Protein AF-A0A4Q9B9I7-F1 (afdb_monomer_lite)

pLDDT: mean 71.11, std 17.56, range [38.84, 93.38]

Sequence (62 aa):
MVKITETIDNHPQKGSQPKTKIVTKYVCPMDGTTADTKGECPKCGMDMKEMNEQKMEENHKH

Structure (mmCIF, N/CA/C/O backbone):
data_AF-A0A4Q9B9I7-F1
#
_entry.id   AF-A0A4Q9B9I7-F1
#
loop_
_atom_site.group_PDB
_atom_site.id
_atom_site.type_symbol
_atom_site.label_atom_id
_atom_site.label_alt_id
_atom_site.label_comp_id
_atom_site.label_asym_id
_atom_site.label_entity_id
_atom_site.label_seq_id
_atom_site.pdbx_PDB_ins_code
_atom_site.Cartn_x
_atom_site.Cartn_y
_atom_site.Cartn_z
_atom_site.occupancy
_atom_site.B_iso_or_equiv
_atom_site.auth_seq_id
_atom_site.auth_comp_id
_atom_site.auth_asym_id
_atom_site.auth_atom_id
_atom_site.pdbx_PDB_model_num
ATOM 1 N N . MET A 1 1 ? -33.065 35.421 -46.794 1.00 51.34 1 MET A N 1
ATOM 2 C CA . MET A 1 1 ? -33.327 34.388 -47.824 1.00 51.34 1 MET A CA 1
ATOM 3 C C . MET A 1 1 ? -31.972 34.158 -48.480 1.00 51.34 1 MET A C 1
ATOM 5 O O . MET A 1 1 ? -31.493 35.087 -49.097 1.00 51.34 1 MET A O 1
ATOM 9 N N . VAL A 1 2 ? -31.157 33.164 -48.142 1.00 38.84 2 VAL A N 1
ATOM 10 C CA . VAL A 1 2 ? -31.235 31.706 -48.345 1.00 38.84 2 VAL A CA 1
ATOM 11 C C . VAL A 1 2 ? -30.299 31.130 -47.252 1.00 38.84 2 VAL A C 1
ATOM 13 O O . VAL A 1 2 ? -29.205 31.650 -47.096 1.00 38.84 2 VAL A O 1
ATOM 16 N N . LYS A 1 3 ? -30.795 30.371 -46.264 1.00 52.31 3 LYS A N 1
ATOM 17 C CA . LYS A 1 3 ? -30.847 28.892 -46.235 1.00 52.31 3 LYS A CA 1
ATOM 18 C C . LYS A 1 3 ? -29.432 28.283 -46.114 1.00 52.31 3 LYS A C 1
ATOM 20 O O . LYS A 1 3 ? -28.551 28.722 -46.834 1.00 52.31 3 LYS A O 1
ATOM 25 N N . ILE A 1 4 ? -29.327 27.204 -45.324 1.00 54.41 4 ILE A N 1
ATOM 26 C CA . ILE A 1 4 ? -28.294 26.141 -45.381 1.00 54.41 4 ILE A CA 1
ATOM 27 C C . ILE A 1 4 ? -27.171 26.355 -44.340 1.00 54.41 4 ILE A C 1
ATOM 29 O O . ILE A 1 4 ? -26.413 27.307 -44.433 1.00 54.41 4 ILE A O 1
ATOM 33 N N . THR A 1 5 ? -27.258 25.669 -43.190 1.00 54.00 5 THR A N 1
ATOM 34 C CA . THR A 1 5 ? -26.511 24.419 -42.884 1.00 54.00 5 THR A CA 1
ATOM 35 C C . THR A 1 5 ? -25.105 24.794 -42.428 1.00 54.00 5 THR A C 1
ATOM 37 O O . THR A 1 5 ? -24.389 25.448 -43.157 1.00 54.00 5 THR A O 1
ATOM 40 N N . GLU A 1 6 ? -24.735 24.557 -41.177 1.00 51.88 6 GLU A N 1
ATOM 41 C CA . GLU A 1 6 ? -23.949 23.365 -40.866 1.00 51.88 6 GLU A CA 1
ATOM 42 C C . GLU A 1 6 ? -24.290 22.836 -39.469 1.00 51.88 6 GLU A C 1
ATOM 44 O O . GLU A 1 6 ? -23.713 23.199 -38.447 1.00 51.88 6 GLU A O 1
ATOM 49 N N . THR A 1 7 ? -25.244 21.908 -39.441 1.00 54.22 7 THR A N 1
ATOM 50 C CA . THR A 1 7 ? -25.123 20.713 -38.605 1.00 54.22 7 THR A CA 1
ATOM 51 C C . THR A 1 7 ? -23.766 20.077 -38.902 1.00 54.22 7 THR A C 1
ATOM 53 O O . THR A 1 7 ? -23.642 19.371 -39.898 1.00 54.22 7 THR A O 1
ATOM 56 N N . ILE A 1 8 ? -22.759 20.349 -38.072 1.00 57.59 8 ILE A N 1
ATOM 57 C CA . ILE A 1 8 ? -21.588 19.477 -37.974 1.00 57.59 8 ILE A CA 1
ATOM 58 C C . ILE A 1 8 ? -21.963 18.379 -36.987 1.00 57.59 8 ILE A C 1
ATOM 60 O O . ILE A 1 8 ? -22.046 18.585 -35.778 1.00 57.59 8 ILE A O 1
ATOM 64 N N . ASP A 1 9 ? -22.331 17.260 -37.596 1.00 47.47 9 ASP A N 1
ATOM 65 C CA . ASP A 1 9 ? -22.182 15.887 -37.150 1.00 47.47 9 ASP A CA 1
ATOM 66 C C . ASP A 1 9 ? -22.231 15.601 -35.647 1.00 47.47 9 ASP A C 1
ATOM 68 O O . ASP A 1 9 ? -21.277 15.736 -34.885 1.00 47.47 9 ASP A O 1
ATOM 72 N N . ASN A 1 10 ? -23.398 15.080 -35.262 1.00 54.41 10 ASN A N 1
ATOM 73 C CA . ASN A 1 10 ? -23.530 13.712 -34.765 1.00 54.41 10 ASN A CA 1
ATOM 74 C C . ASN A 1 10 ? -22.232 13.117 -34.193 1.00 54.41 10 ASN A C 1
ATOM 76 O O . ASN A 1 10 ? -21.429 12.537 -34.914 1.00 54.41 10 ASN A O 1
ATOM 80 N N . HIS A 1 11 ? -22.048 13.282 -32.887 1.00 54.44 11 HIS A N 1
ATOM 81 C CA . HIS A 1 11 ? -22.008 12.182 -31.923 1.00 54.44 11 HIS A CA 1
ATOM 82 C C . HIS A 1 11 ? -21.893 12.797 -30.519 1.00 54.44 11 HIS A C 1
ATOM 84 O O . HIS A 1 11 ? -20.794 13.169 -30.106 1.00 54.44 11 HIS A O 1
ATOM 90 N N . PRO A 1 12 ? -22.959 12.849 -29.697 1.00 50.72 12 PRO A N 1
ATOM 91 C CA . PRO A 1 12 ? -22.747 12.793 -28.264 1.00 50.72 12 PRO A CA 1
ATOM 92 C C . PRO A 1 12 ? -22.298 11.357 -27.979 1.00 50.72 12 PRO A C 1
ATOM 94 O O . PRO A 1 12 ? -23.115 10.490 -27.663 1.00 50.72 12 PRO A O 1
ATOM 97 N N . GLN A 1 13 ? -21.004 11.067 -28.155 1.00 60.31 13 GLN A N 1
ATOM 98 C CA . GLN A 1 13 ? -20.428 9.874 -27.553 1.00 60.31 13 GLN A CA 1
ATOM 99 C C . GLN A 1 13 ? -20.627 10.045 -26.054 1.00 60.31 13 GLN A C 1
ATOM 101 O O . GLN A 1 13 ? -19.941 10.830 -25.399 1.00 60.31 13 GLN A O 1
ATOM 106 N N . LYS A 1 14 ? -21.684 9.383 -25.563 1.00 51.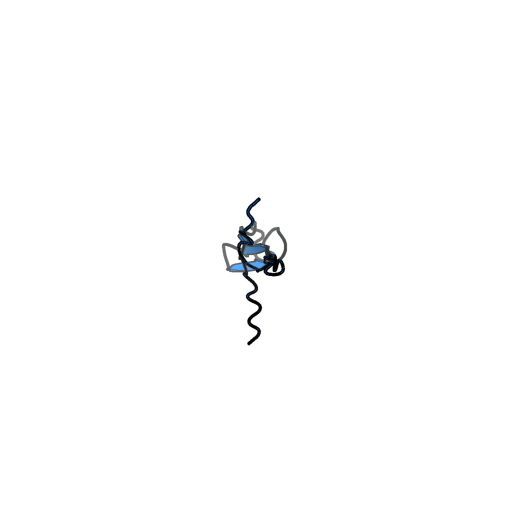81 14 LYS A N 1
ATOM 107 C CA . LYS A 1 14 ? -22.032 9.207 -24.159 1.00 51.81 14 LYS A CA 1
ATOM 108 C C . LYS A 1 14 ? -20.747 9.196 -23.357 1.00 51.81 14 LYS A C 1
ATOM 110 O O . LYS A 1 14 ? -19.930 8.296 -23.548 1.00 51.81 14 LYS A O 1
ATOM 115 N N . GLY A 1 15 ? -20.605 10.206 -22.502 1.00 52.81 15 GLY A N 1
ATOM 116 C CA . GLY A 1 15 ? -19.471 10.390 -21.617 1.00 52.81 15 GLY A CA 1
ATOM 117 C C . GLY A 1 15 ? -19.191 9.116 -20.837 1.00 52.81 15 GLY A C 1
ATOM 118 O O . GLY A 1 15 ? -19.737 8.890 -19.761 1.00 52.81 15 GLY A O 1
ATOM 119 N N . SER A 1 16 ? -18.317 8.286 -21.388 1.00 56.34 16 SER A N 1
ATOM 120 C CA . SER A 1 16 ? -17.617 7.256 -20.649 1.00 56.34 16 SER A CA 1
ATOM 121 C C . SER A 1 16 ? -16.449 7.986 -20.028 1.00 56.34 16 SER A C 1
ATOM 123 O O . SER A 1 16 ? -15.337 7.958 -20.540 1.00 56.34 16 SER A O 1
ATOM 125 N N . GLN A 1 17 ? -16.740 8.754 -18.977 1.00 63.19 17 GLN A N 1
ATOM 126 C CA . GLN A 1 17 ? -15.694 9.280 -18.119 1.00 63.19 17 GLN A CA 1
ATOM 127 C C . GLN A 1 17 ? -14.856 8.065 -17.703 1.00 63.19 17 GLN A C 1
ATOM 129 O O . GLN A 1 17 ? -15.422 7.152 -17.088 1.00 63.19 17 GLN A O 1
ATOM 134 N N . PRO A 1 18 ? -13.565 7.984 -18.074 1.00 59.22 18 PRO A N 1
ATOM 135 C CA . PRO A 1 18 ? -12.728 6.895 -17.614 1.00 59.22 18 PRO A CA 1
ATOM 136 C C . PRO A 1 18 ? -12.680 7.017 -16.094 1.00 59.22 18 PRO A C 1
ATOM 138 O O . PRO A 1 18 ? -12.084 7.943 -15.548 1.00 59.22 18 PRO A O 1
ATOM 141 N N . LYS A 1 19 ? -13.385 6.127 -15.392 1.00 58.28 19 LYS A N 1
ATOM 142 C CA . LYS A 1 19 ? -13.293 6.022 -13.937 1.00 58.28 19 LYS A CA 1
ATOM 143 C C . LYS A 1 19 ? -11.955 5.366 -13.636 1.00 58.28 19 LYS A C 1
ATOM 145 O O . LYS A 1 19 ? -11.876 4.160 -13.428 1.00 58.28 19 LYS A O 1
ATOM 150 N N . THR A 1 20 ? -10.893 6.162 -13.667 1.00 61.94 20 THR A N 1
ATOM 151 C CA . THR A 1 20 ? -9.571 5.750 -13.210 1.00 61.94 20 THR A CA 1
ATOM 152 C C . THR A 1 20 ? -9.668 5.495 -11.710 1.00 61.94 20 THR A C 1
ATOM 154 O O . THR A 1 20 ? -9.744 6.436 -10.918 1.00 61.94 20 THR A O 1
ATOM 157 N N . LYS A 1 21 ? -9.721 4.223 -11.306 1.00 68.19 21 LYS A N 1
ATOM 158 C CA . LYS A 1 21 ? -9.558 3.853 -9.900 1.00 68.19 21 LYS A CA 1
ATOM 159 C C . LYS A 1 21 ? -8.073 3.961 -9.582 1.00 68.19 21 LYS A C 1
ATOM 161 O O . LYS A 1 21 ? -7.284 3.116 -9.992 1.00 68.19 21 LYS A O 1
ATOM 166 N N . ILE A 1 22 ? -7.696 5.030 -8.891 1.00 70.69 22 ILE A N 1
ATOM 167 C CA . ILE A 1 22 ? -6.345 5.174 -8.352 1.00 70.69 22 ILE A CA 1
ATOM 168 C C . ILE A 1 22 ? -6.271 4.238 -7.145 1.00 70.69 22 ILE A C 1
ATOM 170 O O . ILE A 1 22 ? -6.956 4.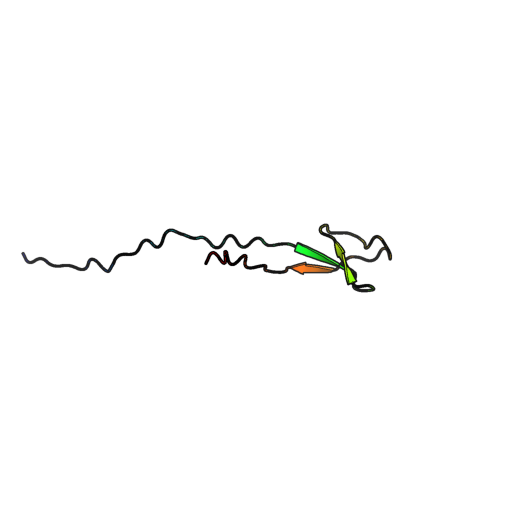464 -6.149 1.00 70.69 22 ILE A O 1
ATOM 174 N N . VAL A 1 23 ? -5.498 3.158 -7.262 1.00 78.75 23 VAL A N 1
ATOM 175 C CA . VAL A 1 23 ? -5.210 2.262 -6.139 1.00 78.75 23 VAL A CA 1
ATOM 176 C C . VAL A 1 23 ? -3.817 2.607 -5.636 1.00 78.75 23 VAL A C 1
ATOM 178 O O . VAL A 1 23 ? -2.816 2.287 -6.276 1.00 78.75 23 VAL A O 1
ATOM 181 N N . THR A 1 24 ? -3.763 3.286 -4.496 1.00 83.88 24 THR A N 1
ATOM 182 C CA . THR A 1 24 ? -2.508 3.568 -3.801 1.00 83.88 24 THR A CA 1
ATOM 183 C C . THR A 1 24 ? -2.099 2.330 -3.012 1.00 83.88 24 THR A C 1
ATOM 185 O O . THR A 1 24 ? -2.850 1.870 -2.154 1.00 83.88 24 THR A O 1
ATOM 188 N N . LYS A 1 25 ? -0.921 1.778 -3.307 1.00 90.06 25 LYS A N 1
ATOM 189 C CA . LYS A 1 25 ? -0.308 0.688 -2.538 1.00 90.06 25 LYS A CA 1
ATOM 190 C C . LYS A 1 25 ? 0.975 1.174 -1.892 1.00 90.06 25 LYS A C 1
ATOM 192 O O . LYS A 1 25 ? 1.620 2.080 -2.398 1.00 90.06 25 LYS A O 1
ATOM 197 N N . TYR A 1 26 ? 1.376 0.542 -0.804 1.00 92.19 26 TYR A N 1
ATOM 198 C CA . TYR A 1 26 ? 2.617 0.838 -0.102 1.00 92.19 26 TYR A CA 1
ATOM 199 C C . TYR A 1 26 ? 3.543 -0.366 -0.181 1.00 92.19 26 TYR A C 1
ATOM 201 O O . TYR A 1 26 ? 3.081 -1.491 -0.036 1.00 92.19 26 TYR A O 1
ATOM 209 N N . VAL A 1 27 ? 4.836 -0.154 -0.419 1.00 91.81 27 VAL A N 1
ATOM 210 C CA . VAL A 1 27 ? 5.831 -1.218 -0.598 1.00 91.81 27 VAL A CA 1
ATOM 211 C C . VAL A 1 27 ? 7.014 -1.000 0.342 1.00 91.81 27 VAL A C 1
ATOM 213 O O . VAL A 1 27 ? 7.588 0.088 0.410 1.00 91.81 27 VAL A O 1
ATOM 216 N N . CYS A 1 28 ? 7.398 -2.044 1.071 1.00 93.38 28 CYS A N 1
ATOM 217 C CA . CYS A 1 28 ? 8.578 -2.052 1.924 1.00 93.38 28 CYS A CA 1
ATOM 218 C C . CYS A 1 28 ? 9.853 -2.111 1.059 1.00 93.38 28 CYS A C 1
ATOM 220 O O . CYS A 1 28 ? 10.012 -3.053 0.280 1.00 93.38 28 CYS A O 1
ATOM 222 N N . PRO A 1 29 ? 10.797 -1.161 1.199 1.00 88.38 29 PRO A N 1
ATOM 223 C CA . PRO A 1 29 ? 12.008 -1.122 0.375 1.00 88.38 29 PRO A CA 1
ATOM 224 C C . PRO A 1 29 ? 13.019 -2.233 0.696 1.00 88.38 29 PRO A C 1
ATOM 226 O O . PRO A 1 29 ? 13.929 -2.459 -0.095 1.00 88.38 29 PRO A O 1
ATOM 229 N N . MET A 1 30 ? 12.886 -2.898 1.846 1.00 90.75 30 MET A N 1
ATOM 230 C CA . MET A 1 30 ? 13.833 -3.924 2.294 1.00 90.75 30 MET A CA 1
ATOM 231 C C . MET A 1 30 ? 13.494 -5.308 1.743 1.00 90.75 30 MET A C 1
ATOM 233 O O . MET A 1 30 ? 14.386 -6.041 1.328 1.00 90.75 30 MET A O 1
ATOM 237 N N . ASP A 1 31 ? 12.210 -5.674 1.763 1.00 89.12 31 ASP A N 1
ATOM 238 C CA . ASP A 1 31 ? 11.757 -7.033 1.447 1.00 89.12 31 ASP A CA 1
ATOM 239 C C . ASP A 1 31 ? 10.633 -7.089 0.402 1.00 89.12 31 ASP A C 1
ATOM 241 O O . ASP A 1 31 ? 10.196 -8.176 0.031 1.00 89.12 31 ASP A O 1
ATOM 245 N N . GLY A 1 32 ? 10.149 -5.938 -0.073 1.00 88.25 32 GLY A N 1
ATOM 246 C CA . GLY A 1 32 ? 9.083 -5.859 -1.069 1.00 88.25 32 GLY A CA 1
ATOM 247 C C . GLY A 1 32 ? 7.677 -6.143 -0.533 1.00 88.25 32 GLY A C 1
ATOM 248 O O . GLY A 1 32 ? 6.755 -6.290 -1.332 1.00 88.25 32 GLY A O 1
ATOM 249 N N . THR A 1 33 ? 7.469 -6.217 0.788 1.00 90.81 33 THR A N 1
ATOM 250 C CA . THR A 1 33 ? 6.125 -6.398 1.367 1.00 90.81 33 THR A CA 1
ATOM 251 C C . THR A 1 33 ? 5.190 -5.275 0.934 1.00 90.81 33 THR A C 1
ATOM 253 O O . THR A 1 33 ? 5.536 -4.105 1.076 1.00 90.81 33 THR A O 1
ATOM 256 N N . THR A 1 34 ? 3.991 -5.617 0.460 1.00 90.88 34 THR A N 1
ATOM 257 C CA . THR A 1 34 ? 2.979 -4.639 0.044 1.00 90.88 34 THR A CA 1
ATOM 258 C C . THR A 1 34 ? 1.875 -4.471 1.090 1.00 90.88 34 THR A C 1
ATOM 260 O O . THR A 1 34 ? 1.446 -5.463 1.676 1.00 90.88 34 THR A O 1
ATOM 263 N N . ALA A 1 35 ? 1.369 -3.254 1.278 1.00 88.44 35 ALA A N 1
ATOM 264 C CA . ALA A 1 35 ? 0.224 -2.942 2.131 1.00 88.44 35 ALA A CA 1
ATOM 265 C C . ALA A 1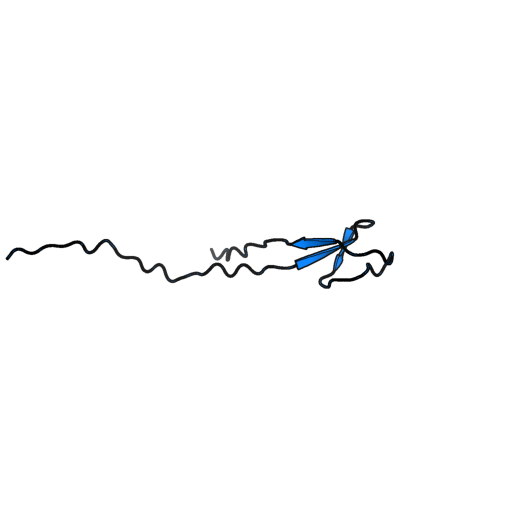 35 ? -0.738 -1.966 1.439 1.00 88.44 35 ALA A C 1
ATOM 267 O O . ALA A 1 35 ? -0.319 -1.136 0.634 1.00 88.44 35 ALA A O 1
ATOM 268 N N . ASP A 1 36 ? -2.024 -2.042 1.780 1.00 87.31 36 ASP A N 1
ATOM 269 C CA . ASP A 1 36 ? -3.055 -1.128 1.260 1.00 87.31 36 ASP A CA 1
ATOM 270 C C . ASP A 1 36 ? -3.160 0.173 2.079 1.00 87.31 36 ASP A C 1
ATOM 272 O O 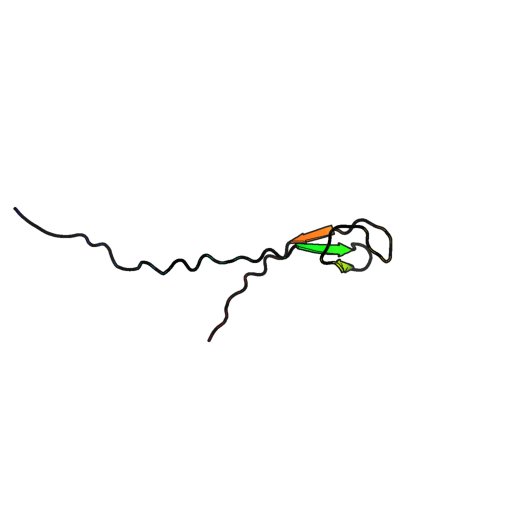. ASP A 1 36 ? -3.823 1.127 1.678 1.00 87.31 36 ASP A O 1
ATOM 276 N N . THR A 1 37 ? -2.497 0.229 3.237 1.00 83.38 37 THR A N 1
ATOM 277 C CA . THR A 1 37 ? -2.508 1.377 4.149 1.00 83.38 37 THR A CA 1
ATOM 278 C C . THR A 1 37 ? -1.116 1.957 4.325 1.00 83.38 37 THR A C 1
ATOM 280 O O . THR A 1 37 ? -0.138 1.216 4.418 1.00 83.38 37 THR A O 1
ATOM 283 N N . LYS A 1 38 ? -1.041 3.285 4.457 1.00 86.06 38 LYS A N 1
ATOM 284 C CA . LYS A 1 38 ? 0.193 3.967 4.851 1.00 86.06 38 LYS A CA 1
ATOM 285 C C . LYS A 1 38 ? 0.611 3.542 6.257 1.00 86.06 38 LYS A C 1
ATOM 287 O O . LYS A 1 38 ? -0.246 3.385 7.128 1.00 86.06 38 LYS A O 1
ATOM 292 N N . GLY A 1 39 ? 1.911 3.430 6.489 1.00 89.44 39 GLY A N 1
ATOM 293 C CA . GLY A 1 39 ? 2.457 3.142 7.810 1.00 89.44 39 GLY A CA 1
ATOM 294 C C . GLY A 1 39 ? 3.839 2.509 7.751 1.00 89.44 39 GLY A C 1
ATOM 295 O O . GLY A 1 39 ? 4.521 2.558 6.723 1.00 89.44 39 GLY A O 1
ATOM 296 N N . GLU A 1 40 ? 4.221 1.908 8.872 1.00 91.06 40 GLU A N 1
ATOM 297 C CA . GLU A 1 40 ? 5.464 1.161 9.030 1.00 91.06 40 GLU A CA 1
ATOM 298 C C . GLU A 1 40 ? 5.271 -0.303 8.614 1.00 91.06 40 GLU A C 1
ATOM 300 O O . GLU A 1 40 ? 4.219 -0.912 8.824 1.00 91.06 40 GLU A O 1
ATOM 305 N N . CYS A 1 41 ? 6.306 -0.891 8.022 1.00 90.06 41 CYS A N 1
ATOM 306 C CA . CYS A 1 41 ? 6.308 -2.290 7.634 1.00 90.06 41 CYS A CA 1
ATOM 307 C C . CYS A 1 41 ? 6.203 -3.183 8.886 1.00 90.06 41 CYS A C 1
ATOM 309 O O . CYS A 1 41 ? 7.068 -3.096 9.760 1.00 90.06 41 CYS A O 1
ATOM 311 N N . PRO A 1 42 ? 5.241 -4.125 8.958 1.00 87.62 42 PRO A N 1
ATOM 312 C CA . PRO A 1 42 ? 5.020 -4.954 10.149 1.00 87.62 42 PRO A CA 1
ATOM 313 C C . PRO A 1 42 ? 6.170 -5.927 10.453 1.00 87.62 42 PRO A C 1
ATOM 315 O O . PRO A 1 42 ? 6.181 -6.562 11.503 1.00 87.62 42 PRO A O 1
ATOM 318 N N . LYS A 1 43 ? 7.124 -6.081 9.529 1.00 85.75 43 LYS A N 1
ATOM 319 C CA . LYS A 1 43 ? 8.272 -6.983 9.677 1.00 85.75 43 LYS A CA 1
ATOM 320 C C . LYS A 1 43 ? 9.540 -6.279 10.146 1.00 85.75 43 LYS A C 1
ATOM 322 O O . LYS A 1 43 ? 10.302 -6.865 10.904 1.00 85.75 43 LYS A O 1
ATOM 327 N N . CYS A 1 44 ? 9.797 -5.065 9.659 1.00 88.69 44 CYS A N 1
ATOM 328 C CA . CYS A 1 44 ? 11.049 -4.349 9.921 1.00 88.69 44 CYS A CA 1
ATOM 329 C C . CYS A 1 44 ? 10.866 -2.990 10.604 1.00 88.69 44 CYS A C 1
ATOM 331 O O . CYS A 1 44 ? 11.861 -2.388 10.991 1.00 88.69 44 CYS A O 1
ATOM 333 N N . GLY A 1 45 ? 9.631 -2.500 10.743 1.00 88.12 45 GLY A N 1
ATOM 334 C CA . GLY A 1 45 ? 9.324 -1.216 11.376 1.00 88.12 45 GLY A CA 1
ATOM 335 C C . GLY A 1 45 ? 9.745 0.016 10.571 1.00 88.12 45 GLY A C 1
ATOM 336 O O . GLY A 1 45 ? 9.712 1.112 11.101 1.00 88.12 45 GLY A O 1
ATOM 337 N N . MET A 1 46 ? 10.166 -0.135 9.310 1.00 90.94 46 MET A N 1
ATOM 338 C CA . MET A 1 46 ? 10.513 1.006 8.451 1.00 90.94 46 MET A CA 1
ATOM 339 C C . MET A 1 46 ? 9.295 1.560 7.715 1.00 90.94 46 MET A C 1
ATOM 341 O O . MET A 1 46 ? 8.402 0.798 7.341 1.00 90.94 46 MET A O 1
ATOM 345 N N . ASP A 1 47 ? 9.309 2.857 7.410 1.00 92.19 47 ASP A N 1
ATOM 346 C CA . ASP A 1 47 ? 8.291 3.512 6.589 1.00 92.19 47 ASP A CA 1
ATOM 347 C C . ASP A 1 47 ? 8.132 2.852 5.210 1.00 92.19 47 ASP A C 1
ATOM 349 O O . ASP A 1 47 ? 9.099 2.636 4.466 1.00 92.19 47 ASP A O 1
ATOM 353 N N . MET A 1 48 ? 6.887 2.545 4.845 1.00 92.69 48 MET A N 1
ATOM 354 C CA . MET A 1 48 ? 6.573 1.983 3.535 1.00 92.69 48 MET A CA 1
ATOM 355 C C . MET A 1 48 ? 6.528 3.074 2.455 1.00 92.69 48 MET A C 1
ATOM 357 O O . MET A 1 48 ? 6.016 4.172 2.671 1.00 92.69 48 MET A O 1
ATOM 361 N N . LYS A 1 49 ? 7.028 2.765 1.252 1.00 90.81 49 LYS A N 1
ATOM 362 C CA . LYS A 1 49 ? 7.025 3.688 0.108 1.00 90.81 49 LYS A CA 1
ATOM 363 C C . LYS A 1 49 ? 5.715 3.618 -0.662 1.00 90.81 49 LYS A C 1
ATOM 365 O O . LYS A 1 49 ? 5.254 2.529 -0.982 1.00 90.81 49 LYS A O 1
ATOM 370 N N . GLU A 1 50 ? 5.152 4.768 -1.009 1.00 89.56 50 GLU A N 1
ATOM 371 C CA . GLU A 1 50 ? 3.941 4.848 -1.826 1.00 89.56 50 GLU A CA 1
ATOM 372 C C . GLU A 1 50 ? 4.219 4.454 -3.284 1.00 89.56 50 GLU A C 1
ATOM 374 O O . GLU A 1 50 ? 5.148 4.950 -3.923 1.00 89.56 50 GLU A O 1
ATOM 379 N N . MET A 1 51 ? 3.385 3.567 -3.810 1.00 83.25 51 MET A N 1
ATOM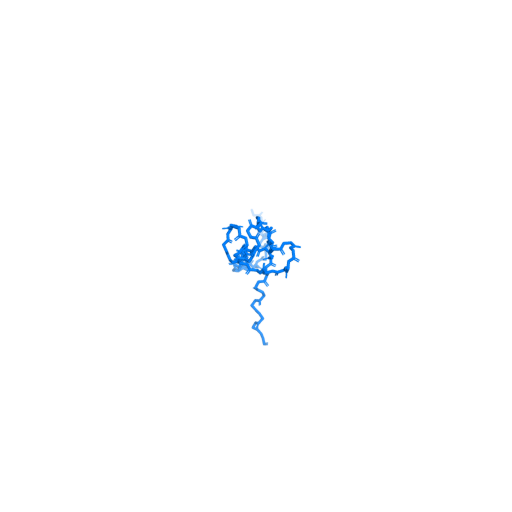 380 C CA . MET A 1 51 ? 3.365 3.112 -5.188 1.00 83.25 51 MET A CA 1
ATOM 381 C C . MET A 1 51 ? 1.961 3.347 -5.746 1.00 83.25 51 MET A C 1
ATOM 383 O O . MET A 1 51 ? 1.020 2.597 -5.475 1.00 83.25 51 MET A O 1
ATOM 387 N N . ASN A 1 52 ? 1.822 4.416 -6.529 1.00 76.75 52 ASN A N 1
ATOM 388 C CA . ASN A 1 52 ? 0.597 4.697 -7.266 1.00 76.75 52 ASN A CA 1
ATOM 389 C C . ASN A 1 52 ? 0.602 3.906 -8.572 1.00 76.75 52 ASN A C 1
ATOM 391 O O . ASN A 1 52 ? 1.235 4.303 -9.550 1.00 76.75 52 ASN A O 1
ATOM 395 N N . GLU A 1 53 ? -0.125 2.792 -8.595 1.00 66.06 53 GLU A N 1
ATOM 396 C CA . GLU A 1 53 ? -0.359 2.054 -9.829 1.00 66.06 53 GLU A CA 1
ATOM 397 C C . GLU A 1 53 ? -1.637 2.587 -10.484 1.00 66.06 53 GLU A C 1
ATOM 399 O O . GLU A 1 53 ? -2.754 2.412 -9.987 1.00 66.06 53 GLU A O 1
ATOM 404 N N . GLN A 1 54 ? -1.473 3.283 -11.609 1.00 60.03 54 GLN A N 1
ATOM 405 C CA . GLN A 1 54 ? -2.589 3.718 -12.441 1.00 60.03 54 GLN A CA 1
ATOM 406 C C . GLN A 1 54 ? -3.151 2.506 -13.184 1.00 60.03 54 GLN A C 1
ATOM 408 O O . GLN A 1 54 ? -2.837 2.268 -14.350 1.00 60.03 54 GLN A O 1
ATOM 413 N N . LYS A 1 55 ? -3.987 1.712 -12.512 1.00 55.03 55 LYS A N 1
ATOM 414 C CA . LYS A 1 55 ? -4.703 0.635 -13.185 1.00 55.03 55 LYS A CA 1
ATOM 415 C C . LYS A 1 55 ? -5.833 1.249 -14.005 1.00 55.03 55 LYS A C 1
ATOM 417 O O . LYS A 1 55 ? -6.919 1.534 -13.501 1.00 55.03 55 LYS A O 1
ATOM 422 N N . MET A 1 56 ? -5.552 1.484 -15.283 1.00 52.31 56 MET A N 1
ATOM 423 C CA . MET A 1 56 ? -6.583 1.706 -16.287 1.00 52.31 56 MET A CA 1
ATOM 424 C C . MET A 1 56 ? -7.401 0.415 -16.353 1.00 52.31 56 MET A C 1
ATOM 426 O O . MET A 1 56 ? -6.963 -0.585 -16.914 1.00 52.31 56 MET A O 1
ATOM 430 N N . GLU A 1 57 ? -8.550 0.391 -1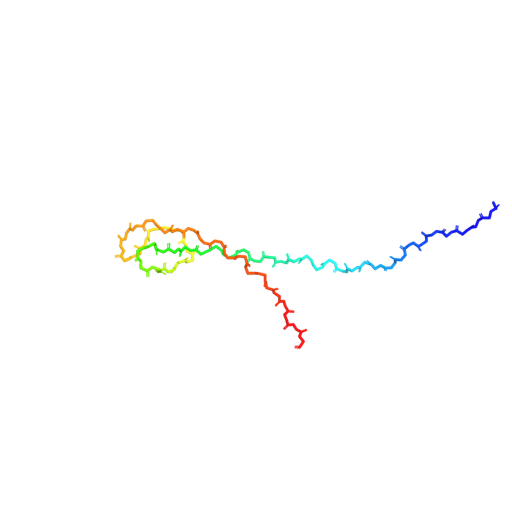5.679 1.00 55.88 57 GLU A N 1
ATOM 431 C CA . GLU A 1 57 ? -9.520 -0.692 -15.815 1.00 55.88 57 GLU A CA 1
ATOM 432 C C . GLU A 1 57 ? -10.127 -0.571 -17.219 1.00 55.88 57 GLU A C 1
ATOM 434 O O . GLU A 1 57 ? -11.169 0.052 -17.416 1.00 55.88 57 GLU A O 1
ATOM 439 N N . GLU A 1 58 ? -9.416 -1.100 -18.219 1.00 53.81 58 GLU A N 1
ATOM 440 C CA . GLU A 1 58 ? -9.987 -1.380 -19.527 1.00 53.81 58 GLU A CA 1
ATOM 441 C C . GLU A 1 58 ? -11.082 -2.412 -19.283 1.00 53.81 58 GLU A C 1
ATOM 443 O O . GLU A 1 58 ? -10.823 -3.563 -18.921 1.00 53.81 58 GLU A O 1
ATOM 448 N N . ASN A 1 59 ? -12.333 -1.973 -19.400 1.00 51.62 59 ASN A N 1
ATOM 449 C CA . ASN A 1 59 ? -13.470 -2.870 -19.464 1.00 51.62 59 ASN A CA 1
ATOM 450 C C . ASN A 1 59 ? -13.356 -3.627 -20.792 1.00 51.62 59 ASN A C 1
ATOM 452 O O . ASN A 1 59 ? -14.008 -3.270 -21.771 1.00 51.62 59 ASN A O 1
ATOM 456 N N . HIS A 1 60 ? -12.480 -4.632 -20.843 1.00 45.97 60 HIS A N 1
ATOM 457 C CA . HIS A 1 60 ? -12.397 -5.547 -21.966 1.00 45.97 60 HIS A CA 1
ATOM 458 C C . HIS A 1 60 ? -13.638 -6.435 -21.909 1.00 45.97 60 HIS A C 1
ATOM 460 O O . HIS A 1 60 ? -13.644 -7.539 -21.367 1.00 45.97 60 HIS A O 1
ATOM 466 N N . LYS A 1 61 ? -14.742 -5.880 -22.402 1.00 49.72 61 LYS A N 1
ATOM 467 C CA . LYS A 1 61 ? -15.896 -6.638 -22.837 1.00 49.72 61 LYS A CA 1
ATOM 468 C C . LYS A 1 61 ? -15.802 -6.738 -24.353 1.00 49.72 61 LYS A C 1
ATOM 470 O O . LYS A 1 61 ? -16.350 -5.897 -25.060 1.00 49.72 61 LYS A O 1
ATOM 475 N N . HIS A 1 62 ? -15.127 -7.775 -24.828 1.00 43.50 62 HIS A N 1
ATOM 476 C CA . HIS A 1 62 ? -15.542 -8.468 -26.038 1.00 43.50 62 HIS A CA 1
ATOM 477 C C . HIS A 1 62 ? -15.184 -9.944 -25.918 1.00 43.50 62 HIS A C 1
ATOM 479 O O . HIS A 1 62 ? -14.010 -10.233 -25.608 1.00 43.50 62 HIS A O 1
#

Foldseek 3Di:
DDDDDDPPDDDPPPPPPQPFPWQKWWADPPPGDIDSDWAADPPPRHGTHIDTDRPRPPPPDD

Organism: NCBI:txid2516559

Radius of gyration: 23.72 Å; chains: 1; bounding box: 47×43×60 Å

Secondary structure (DSSP, 8-state):
--------------------EEEEEEE-TTT--EESS-SB-TTT-PBPEEEEEEE-------

InterPro domains:
  IPR045800 Heavy metal binding domain [PF19335] (25-50)